Protein AF-A0A6G1GKZ3-F1 (afdb_monomer_lite)

Sequence (182 aa):
MSGNNSTLGAAVEQAKGVVNDAVAYVTGSSADQAKANEHKSKAQLEDEASHATVKVPGATISTSGVSKDDPARSEGSWNQTMGSAKEAVGGLLGSENLKQAGAQQNQQGKEQEAEGLIQDYGDGIKGRVGGAVGGAVAGILGDKDEEARMKEKHDQAKTAQRGVEADLIKKADAEAARQEKA

Organism: NCBI:txid1176131

Structure (mmCIF, N/CA/C/O backbone):
data_AF-A0A6G1GKZ3-F1
#
_entry.id   AF-A0A6G1GKZ3-F1
#
loop_
_atom_site.group_PDB
_atom_site.id
_atom_site.type_symbol
_atom_site.label_atom_id
_atom_site.label_alt_id
_atom_site.label_comp_id
_atom_site.label_asym_id
_atom_site.label_entity_id
_atom_site.label_seq_id
_atom_site.pdbx_PDB_ins_code
_atom_site.Cartn_x
_atom_site.Cartn_y
_atom_site.Cartn_z
_atom_site.occupancy
_atom_site.B_iso_or_equiv
_atom_site.auth_seq_id
_atom_site.auth_comp_id
_atom_site.auth_asym_id
_atom_site.auth_atom_id
_atom_site.pdbx_PDB_model_num
ATOM 1 N N . MET A 1 1 ? -38.112 10.677 -9.035 1.00 32.28 1 MET A N 1
ATOM 2 C CA . MET A 1 1 ? -37.484 10.217 -7.779 1.00 32.28 1 MET A CA 1
ATOM 3 C C . MET A 1 1 ? -36.000 10.063 -8.061 1.00 32.28 1 MET A C 1
ATOM 5 O O . MET A 1 1 ? -35.656 9.291 -8.945 1.00 32.28 1 MET A O 1
ATOM 9 N N . SER A 1 2 ? -35.167 10.899 -7.433 1.00 34.81 2 SER A N 1
ATOM 10 C CA . SER A 1 2 ? -33.708 10.930 -7.607 1.00 34.81 2 SER A CA 1
ATOM 11 C C . SER A 1 2 ? -33.046 9.663 -7.076 1.00 34.81 2 SER A C 1
ATOM 13 O O . SER A 1 2 ? -33.367 9.232 -5.972 1.00 34.81 2 SER A O 1
ATOM 15 N N . GLY A 1 3 ? -32.074 9.135 -7.817 1.00 30.72 3 GLY A N 1
ATOM 16 C CA . GLY A 1 3 ? -31.081 8.189 -7.321 1.00 30.72 3 GLY A CA 1
ATOM 17 C C . GLY A 1 3 ? -29.701 8.714 -7.687 1.00 30.72 3 GLY A C 1
ATOM 18 O O . GLY A 1 3 ? -29.317 8.683 -8.852 1.00 30.72 3 GLY A O 1
ATOM 19 N N . ASN A 1 4 ? -28.997 9.265 -6.699 1.00 39.94 4 ASN A N 1
ATOM 20 C CA . ASN A 1 4 ? -27.591 9.632 -6.803 1.00 39.94 4 ASN A CA 1
ATOM 21 C C . ASN A 1 4 ? -26.769 8.345 -6.962 1.00 39.94 4 ASN A C 1
ATOM 23 O O . ASN A 1 4 ? -26.396 7.720 -5.973 1.00 39.94 4 ASN A O 1
ATOM 27 N N . ASN A 1 5 ? -26.493 7.952 -8.204 1.00 33.41 5 ASN A N 1
ATOM 28 C CA . ASN A 1 5 ? -25.514 6.915 -8.501 1.00 33.41 5 ASN A CA 1
ATOM 29 C C . ASN A 1 5 ? -24.121 7.530 -8.332 1.00 33.41 5 ASN A C 1
ATOM 31 O O . ASN A 1 5 ? -23.635 8.249 -9.204 1.00 33.41 5 ASN A O 1
ATOM 35 N N . SER A 1 6 ? -23.529 7.301 -7.158 1.00 36.41 6 SER A N 1
ATOM 36 C CA . SER A 1 6 ? -22.201 7.775 -6.776 1.00 36.41 6 SER A CA 1
ATOM 37 C C . SER A 1 6 ? -21.162 7.519 -7.869 1.00 36.41 6 SER A C 1
ATOM 39 O O . SER A 1 6 ? -20.934 6.391 -8.301 1.00 36.41 6 SER A O 1
ATOM 41 N N . THR A 1 7 ? -20.468 8.591 -8.234 1.00 43.16 7 THR A N 1
ATOM 42 C CA . THR A 1 7 ? -19.311 8.693 -9.138 1.00 43.16 7 THR A CA 1
ATOM 43 C C . THR A 1 7 ? -18.151 7.741 -8.820 1.00 43.16 7 THR A C 1
ATOM 45 O O . THR A 1 7 ? -17.282 7.538 -9.662 1.00 43.16 7 THR A O 1
ATOM 48 N N . LEU A 1 8 ? -18.153 7.105 -7.647 1.00 32.25 8 LEU A N 1
ATOM 49 C CA . LEU A 1 8 ? -17.189 6.076 -7.252 1.00 32.25 8 LEU A CA 1
ATOM 50 C C . LEU A 1 8 ? -17.467 4.704 -7.899 1.00 32.25 8 LEU A C 1
ATOM 52 O O . LEU A 1 8 ? -16.528 3.947 -8.109 1.00 32.25 8 LEU A O 1
ATOM 56 N N . GLY A 1 9 ? -18.715 4.404 -8.285 1.00 28.61 9 GLY A N 1
ATOM 57 C CA . GLY A 1 9 ? -19.056 3.166 -9.006 1.00 28.61 9 GLY A CA 1
ATOM 58 C C . GLY A 1 9 ? -18.650 3.199 -10.483 1.00 28.61 9 GLY A C 1
ATOM 59 O O . GLY A 1 9 ? -18.181 2.204 -11.023 1.00 28.61 9 GLY A O 1
ATOM 60 N N . ALA A 1 10 ? -18.730 4.371 -11.121 1.00 34.25 10 ALA A N 1
ATOM 61 C CA . ALA A 1 10 ? -18.342 4.546 -12.523 1.00 34.25 10 ALA A CA 1
ATOM 62 C C . ALA A 1 10 ? -16.814 4.551 -12.735 1.00 34.25 10 ALA A C 1
ATOM 64 O O . ALA A 1 10 ? -16.338 4.176 -13.805 1.00 34.25 10 ALA A O 1
ATOM 65 N N . ALA A 1 11 ? -16.034 4.926 -11.714 1.00 36.44 11 ALA A N 1
ATOM 66 C CA . ALA A 1 11 ? -14.572 4.912 -11.779 1.00 36.44 11 ALA A CA 1
ATOM 67 C C . ALA A 1 11 ? -13.984 3.486 -11.796 1.00 36.44 11 ALA A C 1
ATOM 69 O O . ALA A 1 11 ? -12.897 3.275 -12.330 1.00 36.44 11 ALA A O 1
ATOM 70 N N . VAL A 1 12 ? -14.711 2.499 -11.259 1.00 38.72 12 VAL A N 1
ATOM 71 C CA . VAL A 1 12 ? -14.255 1.102 -11.153 1.00 38.72 12 VAL A CA 1
ATOM 72 C C . VAL A 1 12 ? -14.517 0.303 -12.440 1.00 38.72 12 VAL A C 1
ATOM 74 O O . VAL A 1 12 ? -13.761 -0.615 -12.753 1.00 38.72 12 VAL A O 1
ATOM 77 N N . GLU A 1 13 ? -15.504 0.688 -13.258 1.00 30.09 13 GLU A N 1
ATOM 78 C CA . GLU A 1 13 ? -15.743 0.065 -14.574 1.00 30.09 13 GLU A CA 1
ATOM 79 C C . GLU A 1 13 ? -14.934 0.692 -15.726 1.00 30.09 13 GLU A C 1
ATOM 81 O O . GLU A 1 13 ? -14.744 0.044 -16.754 1.00 30.09 13 GLU A O 1
ATOM 86 N N . GLN A 1 14 ? -14.373 1.898 -15.566 1.00 32.28 14 GLN A N 1
ATOM 87 C CA . GLN A 1 14 ? -13.596 2.580 -16.619 1.00 32.28 14 GLN A CA 1
ATOM 88 C C . GLN A 1 14 ? -12.080 2.303 -16.621 1.00 32.28 14 GLN A C 1
ATOM 90 O O . GLN A 1 14 ? -11.357 2.867 -17.441 1.00 32.28 14 GLN A O 1
ATOM 95 N N . ALA A 1 15 ? -11.587 1.401 -15.768 1.00 38.84 15 ALA A N 1
ATOM 96 C CA . ALA A 1 15 ? -10.165 1.047 -15.684 1.00 38.84 15 ALA A CA 1
ATOM 97 C C . ALA A 1 15 ? -9.829 -0.338 -16.277 1.00 38.84 15 ALA A C 1
ATOM 99 O O . ALA A 1 15 ? -8.805 -0.927 -15.939 1.00 38.84 15 ALA A O 1
ATOM 100 N N . LYS A 1 16 ? -10.665 -0.875 -17.178 1.00 32.06 16 LYS A N 1
ATOM 101 C C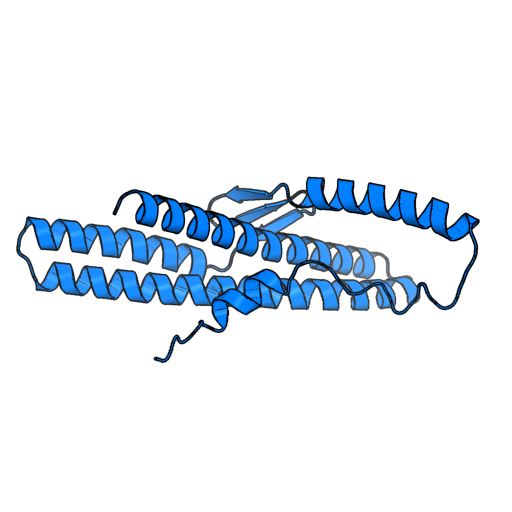A . LYS A 1 16 ? -10.362 -2.101 -17.936 1.00 32.06 16 LYS A CA 1
ATOM 102 C C . LYS A 1 16 ? -10.084 -1.775 -19.404 1.00 32.06 16 LYS A C 1
ATOM 104 O O . LYS A 1 16 ? -10.962 -1.825 -20.253 1.00 32.06 16 LYS A O 1
ATOM 109 N N . GLY A 1 17 ? -8.825 -1.423 -19.663 1.00 38.69 17 GLY A N 1
ATOM 110 C CA . GLY A 1 17 ? -8.113 -1.679 -20.917 1.00 38.69 17 GLY A CA 1
ATOM 111 C C . GLY A 1 17 ? -8.742 -1.194 -22.224 1.00 38.69 17 GLY A C 1
ATOM 112 O O . GLY A 1 17 ? -9.209 -2.017 -22.998 1.00 38.69 17 GLY A O 1
ATOM 113 N N . VAL A 1 18 ? -8.597 0.093 -22.556 1.00 39.78 18 VAL A N 1
ATOM 114 C CA . VAL A 1 18 ? -8.551 0.541 -23.962 1.00 39.78 18 VAL A CA 1
ATOM 115 C C . VAL A 1 18 ? -7.610 1.740 -24.098 1.00 39.78 18 VAL A C 1
ATOM 117 O O . VAL A 1 18 ? -8.042 2.884 -24.059 1.00 39.78 18 VAL A O 1
ATOM 120 N N . VAL A 1 19 ? -6.317 1.489 -24.309 1.00 37.38 19 VAL A N 1
ATOM 121 C CA . VAL A 1 19 ? -5.467 2.403 -25.091 1.00 37.38 19 VAL A CA 1
ATOM 122 C C . VAL A 1 19 ? -4.499 1.556 -25.917 1.00 37.38 19 VAL A C 1
ATOM 124 O O . VAL A 1 19 ? -3.348 1.370 -25.542 1.00 37.38 19 VAL A O 1
ATOM 127 N N . ASN A 1 20 ? -4.979 0.973 -27.019 1.00 35.94 20 ASN A N 1
ATOM 128 C CA . ASN A 1 20 ? -4.094 0.426 -28.058 1.00 35.94 20 ASN A CA 1
ATOM 129 C C . ASN A 1 20 ? -4.686 0.465 -29.482 1.00 35.94 20 ASN A C 1
ATOM 131 O O . ASN A 1 20 ? -4.185 -0.219 -30.368 1.00 35.94 20 ASN A O 1
ATOM 135 N N . ASP A 1 21 ? -5.706 1.296 -29.732 1.00 35.50 21 ASP A N 1
ATOM 136 C CA . ASP A 1 21 ? -6.392 1.343 -31.038 1.00 35.50 21 ASP A CA 1
ATOM 137 C C . ASP A 1 21 ? -6.020 2.539 -31.932 1.00 35.50 21 ASP A C 1
ATOM 139 O O . ASP A 1 21 ? -6.565 2.688 -33.020 1.00 35.50 21 ASP A O 1
ATOM 143 N N . ALA A 1 22 ? -5.032 3.359 -31.559 1.00 35.81 22 ALA A N 1
ATOM 144 C CA . ALA A 1 22 ? -4.558 4.436 -32.440 1.00 35.81 22 ALA A CA 1
ATOM 145 C C . ALA A 1 22 ? -3.421 4.008 -33.394 1.00 35.81 22 ALA A C 1
ATOM 147 O O . ALA A 1 22 ? -3.203 4.656 -34.414 1.00 35.81 22 ALA A O 1
ATOM 148 N N . VAL A 1 23 ? -2.706 2.912 -33.101 1.00 38.34 23 VAL A N 1
ATOM 149 C CA . VAL A 1 23 ? -1.542 2.461 -33.897 1.00 38.34 23 VAL A CA 1
ATOM 150 C C . VAL A 1 23 ? -1.907 1.338 -34.880 1.00 38.34 23 VAL A C 1
ATOM 152 O O . VAL A 1 23 ? -1.310 1.231 -35.949 1.00 38.34 23 VAL A O 1
ATOM 155 N N . ALA A 1 24 ? -2.949 0.551 -34.589 1.00 37.41 24 ALA A N 1
ATOM 156 C CA . ALA A 1 24 ? -3.358 -0.597 -35.406 1.00 37.41 24 ALA A CA 1
ATOM 157 C C . ALA A 1 24 ? -4.021 -0.227 -36.751 1.00 37.41 24 ALA A C 1
ATOM 159 O O . ALA A 1 24 ? -4.109 -1.073 -37.639 1.00 37.41 24 ALA A O 1
ATOM 160 N N . TYR A 1 25 ? -4.453 1.027 -36.935 1.00 37.94 25 TYR A N 1
ATOM 161 C CA . TYR A 1 25 ? -5.067 1.484 -38.189 1.00 37.94 25 TYR A CA 1
ATOM 162 C C . TYR A 1 25 ? -4.036 1.846 -39.279 1.00 37.94 25 TYR A C 1
ATOM 164 O O . TYR A 1 25 ? -4.398 1.979 -40.444 1.00 37.94 25 TYR A O 1
ATOM 172 N N . VAL A 1 26 ? -2.746 1.992 -38.934 1.00 43.88 26 VAL A N 1
ATOM 173 C CA . VAL A 1 26 ? -1.736 2.575 -39.843 1.00 43.88 26 VAL A CA 1
ATOM 174 C C . VAL A 1 26 ? -0.846 1.540 -40.551 1.00 43.88 26 VAL A C 1
ATOM 176 O O . VAL A 1 26 ? -0.310 1.846 -41.612 1.00 43.88 26 VAL A O 1
ATOM 179 N N . THR A 1 27 ? -0.700 0.308 -40.049 1.00 52.91 27 THR A N 1
ATOM 180 C CA . THR A 1 27 ? 0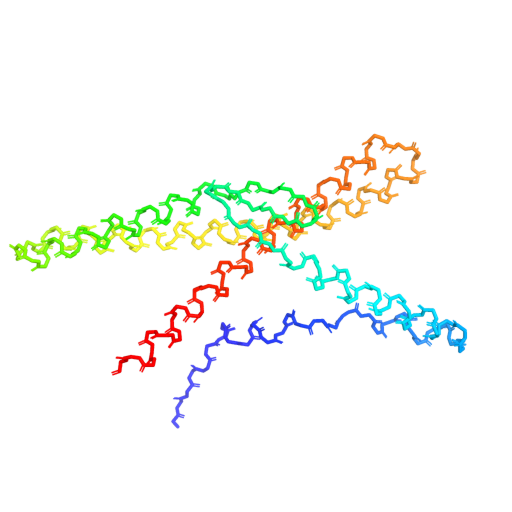.340 -0.627 -40.548 1.00 52.91 27 THR A CA 1
ATOM 181 C C . THR A 1 27 ? -0.172 -1.964 -41.092 1.00 52.91 27 THR A C 1
ATOM 183 O O . THR A 1 27 ? 0.601 -2.909 -41.195 1.00 52.91 27 THR A O 1
ATOM 186 N N . GLY A 1 28 ? -1.453 -2.048 -41.471 1.00 47.31 28 GLY A N 1
ATOM 187 C CA . GLY A 1 28 ? -2.137 -3.259 -41.947 1.00 47.31 28 GLY A CA 1
ATOM 188 C C . GLY A 1 28 ? -1.274 -4.287 -42.699 1.00 47.31 28 GLY A C 1
ATOM 189 O O . GLY A 1 28 ? -1.066 -4.182 -43.905 1.00 47.31 28 GLY A O 1
ATOM 190 N N . SER A 1 29 ? -0.853 -5.337 -41.988 1.00 42.66 29 SER A N 1
ATOM 191 C CA . SER A 1 29 ? -0.351 -6.585 -42.563 1.00 42.66 29 SER A CA 1
ATOM 192 C C . SER A 1 29 ? -0.836 -7.773 -41.719 1.00 42.66 29 SER A C 1
ATOM 194 O O . SER A 1 29 ? -0.882 -7.726 -40.488 1.00 42.66 29 SER A O 1
ATOM 196 N N . SER A 1 30 ? -1.238 -8.859 -42.379 1.00 41.53 30 SER A N 1
ATOM 197 C CA . SER A 1 30 ? -1.727 -10.091 -41.741 1.00 41.53 30 SER A CA 1
ATOM 198 C C . SER A 1 30 ? -0.634 -10.852 -40.974 1.00 41.53 30 SER A C 1
ATOM 200 O O . SER A 1 30 ? -0.944 -11.593 -40.042 1.00 41.53 30 SER A O 1
ATOM 202 N N . ALA A 1 31 ? 0.644 -10.627 -41.302 1.00 42.25 31 ALA A N 1
ATOM 203 C CA . ALA A 1 31 ? 1.786 -11.151 -40.551 1.00 42.25 31 ALA A CA 1
ATOM 204 C C . ALA A 1 31 ? 1.982 -10.422 -39.207 1.00 42.25 31 ALA A C 1
ATOM 206 O O . ALA A 1 31 ? 2.409 -11.038 -38.228 1.00 42.25 31 ALA A O 1
ATOM 207 N N . ASP A 1 32 ? 1.605 -9.141 -39.136 1.00 47.97 32 ASP A N 1
ATOM 208 C CA . ASP A 1 32 ? 1.618 -8.360 -37.897 1.00 47.97 32 ASP A CA 1
ATOM 209 C C . ASP A 1 32 ? 0.436 -8.699 -36.986 1.00 47.97 32 ASP A C 1
ATOM 211 O O . ASP A 1 32 ? 0.587 -8.643 -35.773 1.00 47.97 32 ASP A O 1
ATOM 215 N N . GLN A 1 33 ? -0.708 -9.149 -37.519 1.00 46.69 33 GLN A N 1
ATOM 216 C CA . GLN A 1 33 ? -1.827 -9.632 -36.694 1.00 46.69 33 GLN A CA 1
ATOM 217 C C . GLN A 1 33 ? -1.525 -10.957 -35.985 1.00 46.69 33 GLN A C 1
ATOM 219 O O . GLN A 1 33 ? -1.911 -11.127 -34.831 1.00 46.69 33 GLN A O 1
ATOM 224 N N . ALA A 1 34 ? -0.819 -11.886 -36.639 1.00 49.59 34 ALA A N 1
ATOM 225 C CA . ALA A 1 34 ? -0.422 -13.150 -36.015 1.00 49.59 34 ALA A CA 1
ATOM 226 C C . ALA A 1 34 ? 0.594 -12.919 -34.885 1.00 49.59 34 ALA A C 1
ATOM 228 O O . ALA A 1 34 ? 0.405 -13.417 -33.776 1.00 49.59 34 ALA A O 1
ATOM 229 N N . LYS A 1 35 ? 1.603 -12.070 -35.129 1.00 47.56 35 LYS A N 1
ATOM 230 C CA . LYS A 1 35 ? 2.559 -11.644 -34.097 1.00 47.56 35 LYS A CA 1
ATOM 231 C C . LYS A 1 35 ? 1.891 -10.813 -33.007 1.00 47.56 35 LYS A C 1
ATOM 233 O O . LYS A 1 35 ? 2.189 -11.012 -31.839 1.00 47.56 35 LYS A O 1
ATOM 238 N N . ALA A 1 36 ? 0.960 -9.923 -33.345 1.00 48.91 36 ALA A N 1
ATOM 239 C CA . ALA A 1 36 ? 0.215 -9.141 -32.363 1.00 48.91 36 ALA A CA 1
ATOM 240 C C . ALA A 1 36 ? -0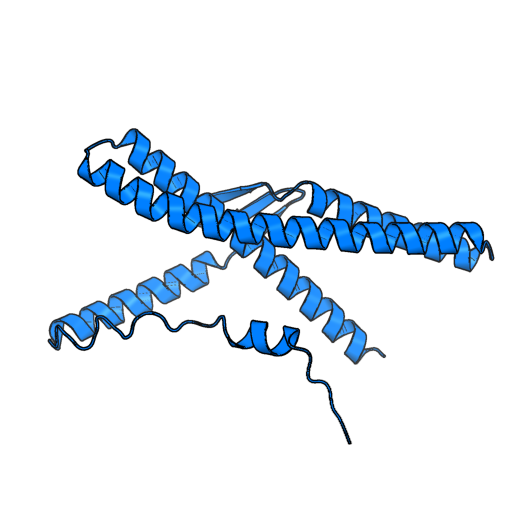.699 -10.015 -31.500 1.00 48.91 36 ALA A C 1
ATOM 242 O O . ALA A 1 36 ? -0.823 -9.740 -30.314 1.00 48.91 36 ALA A O 1
ATOM 243 N N . ASN A 1 37 ? -1.308 -11.071 -32.046 1.00 50.31 37 ASN A N 1
ATOM 244 C CA . ASN A 1 37 ? -2.094 -12.027 -31.264 1.00 50.31 37 ASN A CA 1
ATOM 245 C C . ASN A 1 37 ? -1.210 -12.894 -30.365 1.00 50.31 37 ASN A C 1
ATOM 247 O O . ASN A 1 37 ? -1.566 -13.115 -29.214 1.00 50.31 37 ASN A O 1
ATOM 251 N N . GLU A 1 38 ? -0.037 -13.318 -30.837 1.00 47.47 38 GLU A N 1
ATOM 252 C CA . GLU A 1 38 ? 0.943 -14.022 -30.004 1.00 47.47 38 GLU A CA 1
ATOM 253 C C . GLU A 1 38 ? 1.483 -13.114 -28.886 1.00 47.47 38 GLU A C 1
ATOM 255 O O . GLU A 1 38 ? 1.504 -13.505 -27.720 1.00 47.47 38 GLU A O 1
ATOM 260 N N . HIS A 1 39 ? 1.821 -11.861 -29.208 1.00 54.16 39 HIS A N 1
ATOM 261 C CA . HIS A 1 39 ? 2.210 -10.845 -28.232 1.00 54.16 39 HIS A CA 1
ATOM 262 C C . HIS A 1 39 ? 1.071 -10.494 -27.276 1.00 54.16 39 HIS A C 1
ATOM 264 O O . HIS A 1 39 ? 1.346 -10.286 -26.103 1.00 54.16 39 HIS A O 1
ATOM 270 N N . LYS A 1 40 ? -0.191 -10.467 -27.723 1.00 52.38 40 LYS A N 1
ATOM 271 C CA . LYS A 1 40 ? -1.360 -10.264 -26.855 1.00 52.38 40 LYS A CA 1
ATOM 272 C C . LYS A 1 40 ? -1.580 -11.448 -25.928 1.00 52.38 40 LYS A C 1
ATOM 274 O O . LYS A 1 40 ? -1.755 -11.212 -24.745 1.00 52.38 40 LYS A O 1
ATOM 279 N N . SER A 1 41 ? -1.535 -12.688 -26.413 1.00 48.59 41 SER A N 1
ATOM 280 C CA . SER A 1 41 ? -1.669 -13.871 -25.552 1.00 48.59 41 SER A CA 1
ATOM 281 C C . SER A 1 41 ? -0.523 -13.967 -24.555 1.00 48.59 41 SER A C 1
ATOM 283 O O . SER A 1 41 ? -0.760 -14.222 -23.381 1.00 48.59 41 SER A O 1
ATOM 285 N N . LYS A 1 42 ? 0.715 -13.710 -24.987 1.00 48.06 42 LYS A N 1
ATOM 286 C CA . LYS A 1 42 ? 1.867 -13.662 -24.088 1.00 48.06 42 LYS A CA 1
ATOM 287 C C . LYS A 1 42 ? 1.747 -12.516 -23.086 1.00 48.06 42 LYS A C 1
ATOM 289 O O . LYS A 1 42 ? 1.969 -12.744 -21.908 1.00 48.06 42 LYS A O 1
ATOM 294 N N . ALA A 1 43 ? 1.334 -11.329 -23.527 1.00 55.31 43 ALA A N 1
ATOM 295 C CA . ALA A 1 43 ? 1.105 -10.192 -22.645 1.00 55.31 43 ALA A CA 1
ATOM 296 C C . ALA A 1 43 ? -0.040 -10.453 -21.666 1.00 55.31 43 ALA A C 1
ATOM 298 O O . ALA A 1 43 ? 0.090 -10.069 -20.522 1.00 55.31 43 ALA A O 1
ATOM 299 N N . GLN A 1 44 ? -1.121 -11.125 -22.071 1.00 52.56 44 GLN A N 1
ATOM 300 C CA . GLN A 1 44 ? -2.231 -11.510 -21.193 1.00 52.56 44 GLN A CA 1
ATOM 301 C C . GLN A 1 44 ? -1.798 -12.550 -20.163 1.00 52.56 44 GLN A C 1
ATOM 303 O O . GLN A 1 44 ? -2.105 -12.401 -18.989 1.00 52.56 44 GLN A O 1
ATOM 308 N N . LEU A 1 45 ? -1.024 -13.556 -20.576 1.00 52.03 45 LEU A N 1
ATOM 309 C CA . LEU A 1 45 ? -0.452 -14.544 -19.660 1.00 52.03 45 LEU A CA 1
ATOM 310 C C . LEU A 1 45 ? 0.542 -13.901 -18.690 1.00 52.03 45 LEU A C 1
ATOM 312 O O . LEU A 1 45 ? 0.533 -14.210 -17.504 1.00 52.03 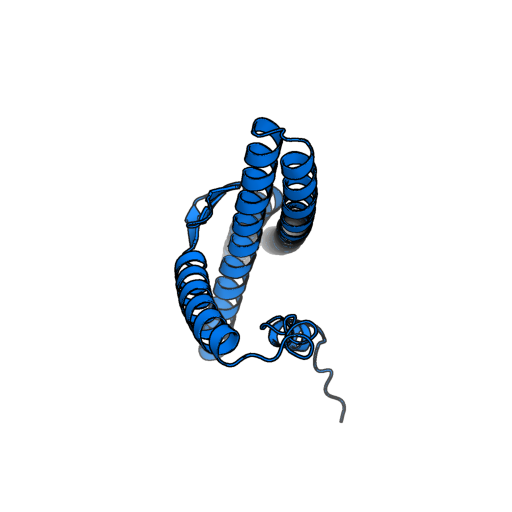45 LEU A O 1
ATOM 316 N N . GLU A 1 46 ? 1.390 -12.996 -19.178 1.00 52.38 46 GLU A N 1
ATOM 317 C CA . GLU A 1 46 ? 2.299 -12.208 -18.348 1.00 52.38 46 GLU A CA 1
ATOM 318 C C . GLU A 1 46 ? 1.530 -11.237 -17.446 1.00 52.38 46 GLU A C 1
ATOM 320 O O . GLU A 1 46 ? 1.960 -11.011 -16.322 1.00 52.38 46 GLU A O 1
ATOM 325 N N . ASP A 1 47 ? 0.398 -10.687 -17.883 1.00 58.69 47 ASP A N 1
ATOM 326 C CA . ASP A 1 47 ? -0.471 -9.802 -17.106 1.00 58.69 47 ASP A CA 1
ATOM 327 C C . ASP A 1 47 ? -1.162 -10.577 -15.980 1.00 58.69 47 ASP A C 1
ATOM 329 O O . ASP A 1 47 ? -0.948 -10.246 -14.818 1.00 58.69 47 ASP A O 1
ATOM 333 N N . GLU A 1 48 ? -1.841 -11.690 -16.278 1.00 56.94 48 GLU A N 1
ATOM 334 C CA . GLU A 1 48 ? -2.433 -12.598 -15.282 1.00 56.94 48 GLU A CA 1
ATOM 335 C C . GLU A 1 48 ? -1.389 -13.127 -14.296 1.00 56.94 48 GLU A C 1
ATOM 337 O O . GLU A 1 48 ? -1.565 -13.023 -13.079 1.00 56.94 48 GLU A O 1
ATOM 342 N N . ALA A 1 49 ? -0.257 -13.631 -14.796 1.00 57.22 49 ALA A N 1
ATOM 343 C CA . ALA A 1 49 ? 0.832 -14.091 -13.942 1.00 57.22 49 ALA A CA 1
ATOM 344 C C . ALA A 1 49 ? 1.444 -12.943 -13.130 1.00 57.22 49 ALA A C 1
ATOM 346 O O . ALA A 1 49 ? 1.968 -13.174 -12.043 1.00 57.22 49 ALA A O 1
ATOM 347 N N . SER A 1 50 ? 1.384 -11.705 -13.627 1.00 53.59 50 SER A N 1
ATOM 348 C CA . SER A 1 50 ? 1.896 -10.541 -12.908 1.00 53.59 50 SER A CA 1
ATOM 349 C C . SER A 1 50 ? 0.899 -9.860 -11.986 1.00 53.59 50 SER A C 1
ATOM 351 O O . SER A 1 50 ? 1.330 -9.102 -11.121 1.00 53.59 50 SER A O 1
ATOM 353 N N . HIS A 1 51 ? -0.387 -10.191 -12.068 1.00 62.06 51 HIS A N 1
ATOM 354 C CA . HIS A 1 51 ? -1.375 -9.863 -11.044 1.00 62.06 51 HIS A CA 1
ATOM 355 C C . HIS A 1 51 ? -1.228 -10.725 -9.782 1.00 62.06 51 HIS A C 1
ATOM 357 O O . HIS A 1 51 ? -1.696 -10.314 -8.717 1.00 62.06 51 HIS A O 1
ATOM 363 N N . ALA A 1 52 ? -0.515 -11.858 -9.853 1.00 70.56 52 ALA A N 1
ATOM 364 C CA . ALA A 1 52 ? -0.144 -12.636 -8.675 1.00 70.56 52 ALA A CA 1
ATOM 365 C C . ALA A 1 52 ? 0.681 -11.772 -7.704 1.00 70.56 52 ALA A C 1
ATOM 367 O O . ALA A 1 52 ? 1.852 -11.460 -7.936 1.00 70.56 52 ALA A O 1
ATOM 368 N N . THR A 1 53 ? 0.030 -11.367 -6.615 1.00 75.94 53 THR A N 1
ATOM 369 C CA . THR A 1 53 ? 0.565 -10.431 -5.629 1.00 75.94 53 THR A CA 1
ATOM 370 C C . THR A 1 53 ? 0.411 -11.033 -4.241 1.00 75.94 53 THR A C 1
ATOM 372 O O . THR A 1 53 ? -0.658 -11.518 -3.875 1.00 75.94 53 THR A O 1
ATOM 375 N N . VAL A 1 54 ? 1.486 -10.996 -3.460 1.00 83.50 54 VAL A N 1
ATOM 376 C CA . VAL A 1 54 ? 1.523 -11.436 -2.067 1.00 83.50 54 VAL A CA 1
ATOM 377 C C . VAL A 1 54 ? 1.741 -10.214 -1.185 1.00 83.50 54 VAL A C 1
ATOM 379 O O . VAL A 1 54 ? 2.709 -9.472 -1.351 1.00 83.50 54 VAL A O 1
ATOM 382 N N . LYS A 1 55 ? 0.835 -10.008 -0.230 1.00 80.25 55 LYS A N 1
ATOM 383 C CA . LYS A 1 55 ? 0.926 -8.938 0.766 1.00 80.25 55 LYS A CA 1
ATOM 384 C C . LYS A 1 55 ? 1.590 -9.472 2.030 1.00 80.25 55 LYS A C 1
ATOM 386 O O . LYS A 1 55 ? 1.166 -10.493 2.570 1.00 80.25 55 LYS A O 1
ATOM 391 N N . VAL A 1 56 ? 2.600 -8.760 2.512 1.00 83.62 56 VAL A N 1
ATOM 392 C CA . VAL A 1 56 ? 3.225 -8.977 3.823 1.00 83.62 56 VAL A CA 1
ATOM 393 C C . VAL A 1 56 ? 3.137 -7.676 4.634 1.00 83.62 56 VAL A C 1
ATOM 395 O O . VAL A 1 56 ? 2.867 -6.623 4.057 1.00 83.62 56 VAL A O 1
ATOM 398 N N . PRO A 1 57 ? 3.319 -7.693 5.967 1.00 81.56 57 PRO A N 1
ATOM 399 C CA . PRO A 1 57 ? 3.247 -6.464 6.756 1.00 81.56 57 PRO A CA 1
ATOM 400 C C . PRO A 1 57 ? 4.211 -5.381 6.237 1.00 81.56 57 PRO A C 1
ATOM 402 O O . PRO A 1 57 ? 5.424 -5.580 6.233 1.00 81.56 57 PRO A O 1
ATOM 405 N N . GLY A 1 58 ? 3.656 -4.247 5.793 1.00 80.56 58 GLY A N 1
ATOM 406 C CA . GLY A 1 58 ? 4.400 -3.082 5.298 1.00 80.56 58 GLY A CA 1
ATOM 407 C C . GLY A 1 58 ? 5.003 -3.212 3.893 1.00 80.56 58 GLY A C 1
ATOM 408 O O . GLY A 1 58 ? 5.757 -2.327 3.483 1.00 80.56 58 GLY A O 1
ATOM 409 N N . ALA A 1 59 ? 4.724 -4.291 3.155 1.00 86.44 59 ALA A N 1
ATOM 410 C CA . ALA A 1 59 ? 5.239 -4.450 1.799 1.00 86.44 59 ALA A CA 1
ATOM 411 C C . ALA A 1 59 ? 4.355 -5.324 0.902 1.00 86.44 59 ALA A C 1
ATOM 413 O O . ALA A 1 59 ? 3.687 -6.271 1.326 1.00 86.44 59 ALA A O 1
ATOM 414 N N . THR A 1 60 ? 4.451 -5.045 -0.391 1.00 84.69 60 THR A N 1
ATOM 415 C CA . THR A 1 60 ? 3.811 -5.798 -1.459 1.00 84.69 60 THR A CA 1
ATOM 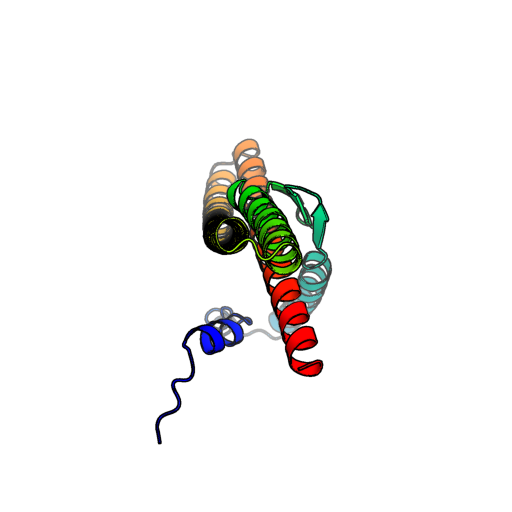416 C C . THR A 1 60 ? 4.879 -6.489 -2.304 1.00 84.69 60 THR A C 1
ATOM 418 O O . THR A 1 60 ? 5.840 -5.861 -2.749 1.00 84.69 60 THR A O 1
ATOM 421 N N . ILE A 1 61 ? 4.702 -7.786 -2.549 1.00 85.25 61 ILE A N 1
ATOM 422 C CA . ILE A 1 61 ? 5.570 -8.596 -3.406 1.00 85.25 61 ILE A CA 1
ATOM 423 C C . ILE A 1 61 ? 4.758 -9.020 -4.627 1.00 85.25 61 ILE A C 1
ATOM 425 O O . ILE A 1 61 ? 3.693 -9.618 -4.490 1.00 85.25 61 ILE A O 1
ATOM 429 N N . SER A 1 62 ? 5.257 -8.730 -5.822 1.00 83.50 62 SER A N 1
ATOM 430 C CA . SER A 1 62 ? 4.687 -9.211 -7.080 1.00 83.50 62 SER A CA 1
ATOM 431 C C . SER A 1 62 ? 5.772 -9.854 -7.936 1.00 83.50 62 SER A C 1
ATOM 433 O O . SER A 1 62 ? 6.962 -9.769 -7.630 1.00 83.50 62 SER A O 1
ATOM 435 N N . THR A 1 63 ? 5.391 -10.462 -9.055 1.00 78.12 63 THR A N 1
ATOM 436 C CA . THR A 1 63 ? 6.373 -10.994 -10.015 1.00 78.12 63 THR A CA 1
ATOM 437 C C . THR A 1 63 ? 7.244 -9.913 -10.655 1.00 78.12 63 THR A C 1
ATOM 439 O O . THR A 1 63 ? 8.273 -10.227 -11.244 1.00 78.12 63 THR A O 1
ATOM 442 N N . SER A 1 64 ? 6.847 -8.642 -10.544 1.00 78.19 64 SER A N 1
ATOM 443 C CA . SER A 1 64 ? 7.634 -7.501 -11.012 1.00 78.19 64 SER A CA 1
ATOM 444 C C . SER A 1 64 ? 8.637 -7.016 -9.958 1.00 78.19 64 SER A C 1
ATOM 446 O O . SER A 1 64 ? 9.608 -6.370 -10.315 1.00 78.19 64 SER A O 1
ATOM 448 N N . GLY A 1 65 ? 8.475 -7.354 -8.675 1.00 82.25 65 GLY A N 1
ATOM 449 C CA . GLY A 1 65 ? 9.430 -6.962 -7.639 1.00 82.25 65 GLY A CA 1
ATOM 450 C C . GLY A 1 65 ? 8.807 -6.788 -6.259 1.00 82.25 65 GLY A C 1
ATOM 451 O O . GLY A 1 65 ? 7.757 -7.351 -5.950 1.00 82.25 65 GLY A O 1
ATOM 452 N N . VAL A 1 66 ? 9.479 -6.001 -5.419 1.00 86.19 66 VAL A N 1
ATOM 453 C CA . VAL A 1 66 ? 9.046 -5.682 -4.054 1.00 86.19 66 VAL A CA 1
ATOM 454 C C . VAL A 1 66 ? 8.840 -4.177 -3.945 1.00 86.19 66 VAL A C 1
ATOM 456 O O . VAL A 1 66 ? 9.723 -3.409 -4.316 1.00 86.19 66 VAL A O 1
ATOM 459 N N . SER A 1 67 ? 7.697 -3.764 -3.403 1.00 87.06 67 SER A N 1
ATOM 460 C CA . SER A 1 67 ? 7.426 -2.375 -3.035 1.00 87.06 67 SER A CA 1
ATOM 461 C C . SER A 1 67 ? 7.149 -2.284 -1.544 1.00 87.06 67 SER A C 1
ATOM 463 O O . SER A 1 67 ? 6.469 -3.145 -0.986 1.00 87.06 67 SER A O 1
ATOM 465 N N . LYS A 1 68 ? 7.658 -1.235 -0.898 1.00 88.75 68 LYS A N 1
ATOM 466 C CA . LYS A 1 68 ? 7.200 -0.860 0.443 1.00 88.75 68 LYS A CA 1
ATOM 467 C C . LYS A 1 68 ? 5.870 -0.135 0.305 1.00 88.75 68 LYS A C 1
ATOM 469 O O . LYS A 1 68 ? 5.713 0.643 -0.632 1.00 88.75 68 LYS A O 1
ATOM 474 N N . ASP A 1 69 ? 4.948 -0.440 1.203 1.00 85.88 69 ASP A N 1
ATOM 475 C CA . ASP A 1 69 ? 3.675 0.268 1.283 1.00 85.88 69 ASP A CA 1
ATOM 476 C C . ASP A 1 69 ? 3.877 1.582 2.054 1.00 85.88 69 ASP A C 1
ATOM 478 O O . ASP A 1 69 ? 4.762 1.671 2.917 1.00 85.88 69 ASP A O 1
ATOM 482 N N . ASP A 1 70 ? 3.042 2.582 1.781 1.00 85.62 70 ASP A N 1
ATOM 483 C CA . ASP A 1 70 ? 3.065 3.837 2.525 1.00 85.62 70 ASP A CA 1
ATOM 484 C C . ASP A 1 70 ? 2.810 3.595 4.034 1.00 85.62 70 ASP A C 1
ATOM 486 O O . ASP A 1 70 ? 1.894 2.840 4.404 1.00 85.62 70 ASP A O 1
ATOM 490 N N . PRO A 1 71 ? 3.599 4.206 4.943 1.00 84.06 71 PRO A N 1
ATOM 491 C CA . PRO A 1 71 ? 3.436 4.025 6.385 1.00 84.06 71 PRO A CA 1
ATOM 492 C C . PRO A 1 71 ? 2.034 4.393 6.889 1.00 84.06 71 PRO A C 1
ATOM 494 O O . PRO A 1 71 ? 1.528 3.707 7.782 1.00 84.06 71 PRO A O 1
ATOM 497 N N . ALA A 1 72 ? 1.362 5.378 6.282 1.00 83.06 72 ALA A N 1
ATOM 498 C CA . ALA A 1 72 ? 0.005 5.780 6.648 1.00 83.06 72 ALA A CA 1
ATOM 499 C C . ALA A 1 72 ? -1.016 4.647 6.442 1.00 83.06 72 ALA A C 1
ATOM 501 O O . ALA A 1 72 ? -1.993 4.554 7.186 1.00 83.06 72 ALA A O 1
ATOM 502 N N . ARG A 1 73 ? -0.770 3.706 5.514 1.00 79.69 73 ARG A N 1
ATOM 503 C CA . ARG A 1 73 ? -1.610 2.498 5.356 1.00 79.69 73 ARG A CA 1
ATOM 504 C C . ARG A 1 73 ? -1.510 1.578 6.565 1.00 79.69 73 ARG A C 1
ATOM 506 O O . ARG A 1 73 ? -2.520 1.083 7.068 1.00 79.69 73 ARG A O 1
ATOM 513 N N . SER A 1 74 ? -0.287 1.351 7.037 1.00 80.25 74 SER A N 1
A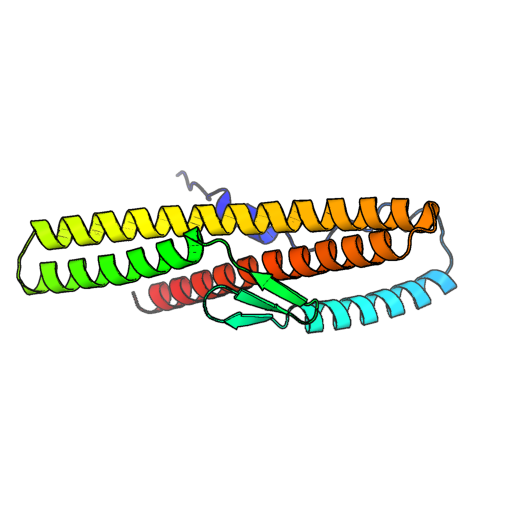TOM 514 C CA . SER A 1 74 ? -0.027 0.477 8.185 1.00 80.25 74 SER A CA 1
ATOM 515 C C . SER A 1 74 ? -0.529 1.108 9.485 1.00 80.25 74 SER A C 1
ATOM 517 O O . SER A 1 74 ? -1.184 0.437 10.286 1.00 80.25 74 SER A O 1
ATOM 519 N N . GLU A 1 75 ? -0.285 2.407 9.668 1.00 83.50 75 GLU A N 1
ATOM 520 C CA . GLU A 1 75 ? -0.793 3.181 10.804 1.00 83.50 75 GLU A CA 1
ATOM 521 C C . GLU A 1 75 ? -2.321 3.263 10.797 1.00 83.50 75 GLU A C 1
ATOM 523 O O . GLU A 1 75 ? -2.959 3.042 11.829 1.00 83.50 75 GLU A O 1
ATOM 528 N N . GLY A 1 76 ? -2.921 3.481 9.625 1.00 79.06 76 GLY A N 1
ATOM 529 C CA . GLY A 1 76 ? -4.365 3.520 9.453 1.00 79.06 76 GLY A CA 1
ATOM 530 C C . GLY A 1 76 ? -5.038 2.202 9.836 1.00 79.06 76 GLY A C 1
ATOM 531 O O . GLY A 1 76 ? -5.959 2.190 10.655 1.00 79.06 76 GLY A O 1
ATOM 532 N N . SER A 1 77 ? -4.523 1.073 9.338 1.00 74.75 77 SER A N 1
ATOM 533 C CA . SER A 1 77 ? -4.997 -0.275 9.695 1.00 74.75 77 SER A CA 1
ATOM 534 C C . SER A 1 77 ? -4.885 -0.561 11.202 1.00 74.75 77 SER A C 1
ATOM 536 O O . SER A 1 77 ? -5.810 -1.097 11.831 1.00 74.75 77 SER A O 1
ATOM 538 N N . TRP A 1 78 ? -3.777 -0.140 11.821 1.00 83.12 78 TRP A N 1
ATOM 539 C CA . TRP A 1 78 ? -3.585 -0.257 13.266 1.00 83.12 78 TRP A CA 1
ATOM 540 C C . TRP A 1 78 ? -4.606 0.577 14.049 1.00 83.12 78 TRP A C 1
ATOM 542 O O . TRP A 1 78 ? -5.248 0.072 14.975 1.00 83.12 78 TRP A O 1
ATOM 552 N N . ASN A 1 79 ? -4.807 1.834 13.651 1.00 81.12 79 ASN A N 1
ATOM 553 C CA . ASN A 1 79 ? -5.754 2.748 14.284 1.00 81.12 79 ASN A CA 1
ATOM 554 C C . ASN A 1 79 ? -7.204 2.277 14.138 1.00 81.12 79 ASN A C 1
ATOM 556 O O . ASN A 1 79 ? -7.963 2.358 15.103 1.00 81.12 79 ASN A O 1
ATOM 560 N N . GLN A 1 80 ? -7.576 1.695 12.997 1.00 75.25 80 GLN A N 1
ATOM 561 C CA . GLN A 1 80 ? -8.890 1.072 12.816 1.00 75.25 80 GLN A CA 1
ATOM 562 C C . GLN A 1 80 ? -9.115 -0.103 13.765 1.00 75.25 80 GLN A C 1
ATOM 564 O O . GLN A 1 80 ? -10.161 -0.203 14.412 1.00 75.25 80 GLN A O 1
ATOM 569 N N . THR A 1 81 ? -8.119 -0.981 13.880 1.00 78.06 81 THR A N 1
ATOM 570 C CA . THR A 1 81 ? -8.190 -2.159 14.752 1.00 78.06 81 THR A CA 1
ATOM 571 C C . THR A 1 81 ? -8.287 -1.742 16.218 1.00 78.06 81 THR A C 1
ATOM 573 O O . THR A 1 81 ? -9.166 -2.205 16.947 1.00 78.06 81 THR A O 1
ATOM 576 N N . MET A 1 82 ? -7.431 -0.810 16.641 1.00 80.19 82 MET A N 1
ATOM 577 C CA . MET A 1 82 ? -7.425 -0.282 18.004 1.00 80.19 82 MET A CA 1
ATOM 578 C C . MET A 1 82 ? -8.713 0.489 18.325 1.00 80.19 82 MET A C 1
ATOM 580 O O . MET A 1 82 ? -9.273 0.338 19.411 1.00 80.19 82 MET A O 1
ATOM 584 N N . GLY A 1 83 ? -9.207 1.289 17.379 1.00 75.69 83 GLY A N 1
ATOM 585 C CA . GLY A 1 83 ? -10.456 2.031 17.510 1.00 75.69 83 GLY A CA 1
ATOM 586 C C . GLY A 1 83 ? -11.660 1.104 17.658 1.00 75.69 83 GLY A C 1
ATOM 587 O O . GLY A 1 83 ? -12.437 1.257 18.596 1.00 75.69 83 GLY A O 1
ATOM 588 N N . SER A 1 84 ? -11.752 0.075 16.811 1.00 75.56 84 SER A N 1
ATOM 589 C CA . SER A 1 84 ? -12.809 -0.944 16.883 1.00 75.56 84 SER A CA 1
ATOM 590 C C . SER A 1 84 ? -12.763 -1.721 18.203 1.00 75.56 84 SER A C 1
ATOM 592 O O . SER A 1 84 ? -13.801 -1.990 18.805 1.00 75.56 84 SER A O 1
ATOM 594 N N . ALA A 1 85 ? -11.562 -2.037 18.700 1.00 79.25 85 ALA A N 1
ATOM 595 C CA . ALA A 1 85 ? -11.393 -2.670 20.004 1.00 79.25 85 ALA A CA 1
ATOM 596 C C . ALA A 1 85 ? -11.875 -1.760 21.148 1.00 79.25 85 ALA A C 1
ATOM 598 O O . ALA A 1 85 ? -12.612 -2.212 22.024 1.00 79.25 85 ALA A O 1
ATOM 599 N N . LYS A 1 86 ? -11.518 -0.469 21.130 1.00 82.31 86 LYS A N 1
ATOM 600 C CA . LYS A 1 86 ? -12.001 0.513 22.116 1.00 82.31 86 LYS A CA 1
ATOM 601 C C . LYS A 1 86 ? -13.510 0.706 22.048 1.00 82.31 86 LYS A C 1
ATOM 603 O O . LYS A 1 86 ? -14.141 0.817 23.092 1.00 82.31 86 LYS A O 1
ATOM 608 N N . GLU A 1 87 ? -14.089 0.713 20.852 1.00 74.69 87 GLU A N 1
ATOM 609 C CA . GLU A 1 87 ? -15.534 0.816 20.664 1.00 74.69 87 GLU A CA 1
ATOM 610 C C . GLU A 1 87 ? -16.262 -0.400 21.246 1.00 74.69 87 GLU A C 1
ATOM 612 O O . GLU A 1 87 ? -17.214 -0.236 22.008 1.00 74.69 87 GLU A O 1
ATOM 617 N N . ALA A 1 88 ? -15.763 -1.610 20.976 1.00 79.06 88 ALA A N 1
ATOM 618 C CA . ALA A 1 88 ? -16.316 -2.845 21.523 1.00 79.06 88 ALA A CA 1
ATOM 619 C C . ALA A 1 88 ? -16.219 -2.893 23.056 1.00 79.06 88 ALA A C 1
ATOM 621 O O . ALA A 1 88 ? -17.204 -3.191 23.732 1.00 79.06 88 ALA A O 1
ATOM 622 N N . VAL A 1 89 ? -15.054 -2.551 23.618 1.00 84.50 89 VAL A N 1
ATOM 623 C CA . VAL A 1 89 ? -14.853 -2.495 25.074 1.00 84.50 89 VAL A CA 1
ATOM 624 C C . VAL A 1 89 ? -15.703 -1.387 25.700 1.00 84.50 89 VAL A C 1
ATOM 626 O O . VAL A 1 89 ? -16.320 -1.602 26.739 1.00 84.50 89 VAL A O 1
ATOM 629 N N . GLY A 1 90 ? -15.789 -0.219 25.064 1.00 77.94 90 GLY A N 1
ATOM 630 C CA . GLY A 1 90 ? -16.621 0.896 25.510 1.00 77.94 90 GLY A CA 1
ATOM 631 C C . GLY A 1 90 ? -18.105 0.544 25.516 1.00 77.94 90 GLY A C 1
ATOM 632 O O . GLY A 1 90 ? -18.782 0.802 26.506 1.00 77.94 90 GLY A O 1
ATOM 633 N N . GLY A 1 91 ? -18.596 -0.116 24.465 1.00 79.44 91 GLY A N 1
ATOM 634 C CA . GLY A 1 91 ? -19.967 -0.620 24.393 1.00 79.44 91 GLY A CA 1
ATOM 635 C C . GLY A 1 91 ? -20.262 -1.691 25.444 1.00 79.44 91 GLY A C 1
ATOM 636 O O . GLY A 1 91 ? -21.319 -1.654 26.066 1.00 79.44 91 GLY A O 1
ATOM 637 N N . LEU A 1 92 ? -19.310 -2.595 25.700 1.00 86.94 92 LEU A N 1
ATOM 638 C CA . LEU A 1 92 ? -19.451 -3.641 26.716 1.00 86.94 92 LEU A CA 1
ATOM 639 C C . LEU A 1 92 ? -19.469 -3.077 28.144 1.00 86.94 92 LEU A C 1
ATOM 641 O O . LEU A 1 92 ? -20.241 -3.536 28.980 1.00 86.94 92 LEU A O 1
ATOM 645 N N . LEU A 1 93 ? -18.620 -2.088 28.425 1.00 88.38 93 LEU A N 1
ATOM 646 C CA . LEU A 1 93 ? -18.503 -1.459 29.744 1.00 88.38 93 LEU A CA 1
ATOM 647 C C . LEU A 1 93 ? -19.486 -0.294 29.952 1.00 88.38 93 LEU A C 1
ATOM 649 O O . LEU A 1 93 ? -19.478 0.315 31.019 1.00 88.38 93 LEU A O 1
ATOM 653 N N . GLY A 1 94 ? -20.298 0.053 28.945 1.00 84.31 94 GLY A N 1
ATOM 654 C CA . GLY A 1 94 ? -21.190 1.220 28.981 1.00 84.31 94 GLY A CA 1
ATOM 655 C C . GLY A 1 94 ? -20.449 2.561 29.075 1.00 84.31 94 GLY A C 1
ATOM 656 O O . GLY A 1 94 ? -20.996 3.548 29.562 1.00 84.31 94 GLY A O 1
ATOM 657 N N . SER A 1 95 ? -19.183 2.605 28.656 1.00 89.19 95 SER A N 1
ATOM 658 C CA . SER A 1 95 ? -18.352 3.806 28.690 1.00 89.19 95 SER A CA 1
ATOM 659 C C . SER A 1 95 ? -18.481 4.581 27.381 1.00 89.19 95 SER A C 1
ATOM 661 O O . SER A 1 95 ? -17.789 4.292 26.401 1.00 89.19 95 SER A O 1
ATOM 663 N N . GLU A 1 96 ? -19.339 5.604 27.375 1.00 86.25 96 GLU A N 1
ATOM 664 C CA . GLU A 1 96 ? -19.572 6.436 26.185 1.00 86.25 96 GLU A CA 1
ATOM 665 C C . GLU A 1 96 ? -18.296 7.166 25.732 1.00 86.25 96 GLU A C 1
ATOM 667 O O . GLU A 1 96 ? -18.021 7.249 24.539 1.00 86.25 96 GLU A O 1
ATOM 672 N N . ASN A 1 97 ? -17.450 7.600 26.676 1.00 84.94 97 ASN A N 1
ATOM 673 C CA . ASN A 1 97 ? -16.165 8.240 26.369 1.00 84.94 97 ASN A CA 1
ATOM 674 C C . ASN A 1 97 ? -15.214 7.296 25.620 1.00 84.94 97 ASN A C 1
ATOM 676 O O . ASN A 1 97 ? -14.572 7.699 24.652 1.00 84.94 97 ASN A O 1
ATOM 680 N N . LEU A 1 98 ? -15.114 6.035 26.056 1.00 80.62 98 LEU A N 1
ATOM 681 C CA . LEU A 1 98 ? -14.225 5.058 25.423 1.00 80.62 98 LEU A CA 1
ATOM 682 C C . LEU A 1 98 ? -14.751 4.645 24.047 1.00 80.62 98 LEU A C 1
ATOM 684 O O . LEU A 1 98 ? -13.973 4.501 23.105 1.00 80.62 98 LEU A O 1
ATOM 688 N N . LYS A 1 99 ? -16.074 4.524 23.925 1.00 82.62 99 LYS A N 1
ATOM 689 C CA . LYS A 1 99 ? -16.756 4.271 22.659 1.00 82.62 99 LYS A CA 1
ATOM 690 C C . LYS A 1 99 ? -16.531 5.408 21.661 1.00 82.62 99 LYS A C 1
ATOM 692 O O . LYS A 1 99 ? -16.137 5.149 20.529 1.00 82.62 99 LYS A O 1
ATOM 697 N N . GLN A 1 100 ? -16.697 6.660 22.090 1.00 86.62 100 GLN A N 1
ATOM 698 C CA . GLN A 1 100 ? -16.469 7.837 21.251 1.00 86.62 100 GLN A CA 1
ATOM 699 C C . GLN A 1 100 ? -14.997 7.970 20.841 1.00 86.62 100 GLN A C 1
ATOM 701 O O . GLN A 1 100 ? -14.708 8.226 19.673 1.00 86.62 100 GLN A O 1
ATOM 706 N N . ALA A 1 101 ? -14.063 7.726 21.765 1.00 84.31 101 ALA A N 1
ATOM 707 C CA . ALA A 1 101 ? -12.634 7.701 21.461 1.00 84.31 101 ALA A CA 1
ATOM 708 C C . ALA A 1 101 ? -12.271 6.580 20.471 1.00 84.31 101 ALA A C 1
ATOM 710 O O . ALA A 1 101 ? -11.455 6.788 19.575 1.00 84.31 101 ALA A O 1
ATOM 711 N N . GLY A 1 102 ? -12.889 5.402 20.608 1.00 80.50 102 GLY A N 1
ATOM 712 C CA . GLY A 1 102 ? -12.735 4.289 19.672 1.00 80.50 102 GLY A CA 1
ATOM 713 C C . GLY A 1 102 ? -13.254 4.623 18.276 1.00 80.50 102 GLY A C 1
ATOM 714 O O . GLY A 1 102 ? -12.526 4.451 17.301 1.00 80.50 102 GLY A O 1
ATOM 715 N N . ALA A 1 103 ? -14.460 5.188 18.186 1.00 80.94 103 ALA A N 1
ATOM 716 C CA . ALA A 1 103 ? -15.060 5.617 16.926 1.00 80.94 103 ALA A CA 1
ATOM 717 C C . ALA A 1 103 ? -14.214 6.692 16.222 1.00 80.94 103 ALA A C 1
ATOM 719 O O . ALA A 1 103 ? -13.946 6.581 15.026 1.00 80.94 103 ALA A O 1
ATOM 720 N N . GLN A 1 104 ? -13.728 7.691 16.969 1.00 85.81 104 GLN A N 1
ATOM 721 C CA . GLN A 1 104 ? -12.864 8.740 16.427 1.00 85.81 104 GLN A CA 1
ATOM 722 C C . GLN A 1 104 ? -11.525 8.175 15.935 1.00 85.81 104 GLN A C 1
ATOM 724 O O . GLN A 1 104 ? -11.092 8.502 14.832 1.00 85.81 104 GLN A O 1
ATOM 729 N N . GLN A 1 105 ? -10.891 7.287 16.709 1.00 80.94 105 GLN A N 1
ATOM 730 C CA . GLN A 1 105 ? -9.639 6.645 16.302 1.00 80.94 105 GLN A CA 1
ATOM 731 C C . GLN A 1 105 ? -9.832 5.738 15.077 1.00 80.94 105 GLN A C 1
ATOM 733 O O . GLN A 1 105 ? -8.981 5.708 14.190 1.00 80.94 105 GLN A O 1
ATOM 738 N N . ASN A 1 106 ? -10.964 5.036 14.991 1.00 74.62 106 ASN A N 1
ATOM 739 C CA . ASN A 1 106 ? -11.306 4.216 13.833 1.00 74.62 106 ASN A CA 1
ATOM 740 C C . ASN A 1 106 ? -11.501 5.079 12.577 1.00 74.62 106 ASN A C 1
ATOM 742 O O . ASN A 1 106 ? -11.018 4.729 11.504 1.00 74.62 106 ASN A O 1
ATOM 746 N N . GLN A 1 107 ? -12.165 6.231 12.708 1.00 82.19 107 GLN A N 1
ATOM 747 C CA . GLN A 1 107 ? -12.358 7.169 11.602 1.00 82.19 107 GLN A CA 1
ATOM 748 C C . GLN A 1 107 ? -11.031 7.755 11.106 1.00 82.19 107 GLN A C 1
ATOM 750 O O . GLN A 1 107 ? -10.761 7.696 9.910 1.00 82.19 107 GLN A O 1
ATOM 755 N N . GLN A 1 108 ? -10.169 8.216 12.017 1.00 79.38 108 GLN A N 1
ATOM 756 C CA . GLN A 1 108 ? -8.826 8.695 11.667 1.00 79.38 108 GLN A CA 1
ATOM 757 C C . GLN A 1 108 ? -7.997 7.604 10.980 1.00 79.38 108 GLN A C 1
ATOM 759 O O . GLN A 1 108 ? -7.308 7.867 10.000 1.00 79.38 108 GLN A O 1
ATOM 764 N N . GLY A 1 109 ? -8.106 6.356 11.446 1.00 75.38 109 GLY A N 1
ATOM 765 C CA . GLY A 1 109 ? -7.433 5.231 10.807 1.00 75.38 109 GLY A CA 1
ATOM 766 C C . GLY A 1 109 ? -7.928 4.949 9.383 1.00 75.38 109 GLY A C 1
ATOM 767 O O . GLY A 1 109 ? -7.151 4.519 8.536 1.00 75.38 109 GLY A O 1
ATOM 768 N N . LYS A 1 110 ? -9.209 5.198 9.081 1.00 78.69 110 LYS A N 1
ATOM 769 C CA . LYS A 1 110 ? -9.746 5.099 7.709 1.00 78.69 110 LYS A CA 1
ATOM 770 C C . LYS A 1 110 ? -9.212 6.198 6.805 1.00 78.69 110 LYS A C 1
ATOM 772 O O . LYS A 1 110 ? -8.886 5.916 5.657 1.00 78.69 110 LYS A O 1
ATOM 777 N N . GLU A 1 111 ? -9.112 7.417 7.323 1.00 79.81 111 GLU A N 1
ATOM 778 C CA . GLU A 1 111 ? -8.567 8.560 6.588 1.00 79.81 111 GLU A CA 1
ATOM 779 C C . GLU A 1 111 ? -7.090 8.340 6.242 1.00 79.81 111 GLU A C 1
ATOM 781 O O . GLU A 1 111 ? -6.730 8.420 5.073 1.00 79.81 111 GLU A O 1
ATOM 786 N N . GLN A 1 112 ? -6.270 7.949 7.222 1.00 80.31 112 GLN A N 1
ATOM 787 C CA . GLN A 1 112 ? -4.845 7.649 7.021 1.00 80.31 112 GLN A CA 1
ATOM 788 C C . GLN A 1 112 ? -4.623 6.515 6.020 1.00 80.31 112 GLN A C 1
ATOM 790 O O . GLN A 1 112 ? -3.770 6.605 5.139 1.00 80.31 112 GLN A O 1
ATOM 795 N N . GLU A 1 113 ? -5.411 5.442 6.124 1.00 78.06 113 GLU A N 1
ATOM 796 C CA . GLU A 1 113 ? -5.281 4.330 5.190 1.00 78.06 113 GLU A CA 1
ATOM 797 C C . GLU A 1 113 ? -5.699 4.732 3.770 1.00 78.06 113 GLU A C 1
ATOM 799 O O . GLU A 1 113 ? -5.051 4.334 2.805 1.00 78.06 113 GLU A O 1
ATOM 804 N N . ALA A 1 114 ? -6.761 5.531 3.627 1.00 80.56 114 ALA A N 1
ATOM 805 C CA . ALA A 1 114 ? -7.190 6.051 2.333 1.00 80.56 114 ALA A CA 1
ATOM 806 C C . ALA A 1 114 ? -6.139 6.985 1.716 1.00 80.56 114 ALA A C 1
ATOM 808 O O . ALA A 1 114 ? -5.853 6.867 0.527 1.00 80.56 114 ALA A O 1
ATOM 809 N N . GLU A 1 115 ? -5.536 7.866 2.515 1.00 80.75 115 GLU A N 1
ATOM 810 C CA . GLU A 1 115 ? -4.454 8.753 2.083 1.00 80.75 115 GLU A CA 1
ATOM 811 C C . GLU A 1 115 ? -3.251 7.950 1.582 1.00 80.75 115 GLU A C 1
ATOM 813 O O . GLU A 1 115 ? -2.814 8.144 0.448 1.00 80.75 115 GLU A O 1
ATOM 818 N N . GLY A 1 116 ? -2.796 6.965 2.360 1.00 78.88 116 GLY A N 1
ATOM 819 C CA . GLY A 1 116 ? -1.685 6.108 1.955 1.00 78.88 116 GLY A CA 1
ATOM 820 C C . GLY A 1 116 ? -1.994 5.261 0.712 1.00 78.88 116 GLY A C 1
ATOM 821 O O . GLY A 1 116 ? -1.123 5.067 -0.132 1.00 78.88 116 GLY A O 1
ATOM 822 N N . LEU A 1 117 ? -3.239 4.796 0.533 1.00 83.44 117 LEU A N 1
ATOM 823 C CA . LEU A 1 117 ? -3.664 4.109 -0.698 1.00 83.44 117 LEU A CA 1
ATOM 824 C C . LEU A 1 117 ? -3.605 5.034 -1.922 1.00 83.44 117 LEU A C 1
ATOM 826 O O . LEU A 1 117 ? -3.158 4.612 -2.989 1.00 83.44 117 LEU A O 1
ATOM 830 N N . ILE A 1 118 ? -4.053 6.284 -1.777 1.00 85.00 118 ILE A N 1
ATOM 831 C CA . ILE A 1 118 ? -4.002 7.289 -2.847 1.00 85.00 118 ILE A CA 1
ATOM 832 C C . ILE A 1 118 ? -2.550 7.629 -3.184 1.00 85.00 118 ILE A C 1
ATOM 834 O O . ILE A 1 118 ? -2.209 7.718 -4.365 1.00 85.00 118 ILE A O 1
ATOM 838 N N . GLN A 1 119 ? -1.699 7.791 -2.170 1.00 81.75 119 GLN A N 1
ATOM 839 C CA . GLN A 1 119 ? -0.290 8.109 -2.357 1.00 81.75 119 GLN A CA 1
ATOM 840 C C . GLN A 1 119 ? 0.450 6.973 -3.071 1.00 81.75 119 GLN A C 1
ATOM 842 O O . GLN A 1 119 ? 1.049 7.224 -4.113 1.00 81.75 119 GLN A O 1
ATOM 847 N N . ASP A 1 120 ? 0.318 5.725 -2.612 1.00 79.88 120 ASP A N 1
ATOM 848 C CA . ASP A 1 120 ? 0.940 4.562 -3.264 1.00 79.88 120 ASP A CA 1
ATOM 849 C C . ASP A 1 120 ? 0.451 4.367 -4.707 1.00 79.88 120 ASP A C 1
ATOM 851 O O . ASP A 1 120 ? 1.226 4.006 -5.595 1.00 79.88 120 ASP A O 1
ATOM 855 N N . TYR A 1 121 ? -0.835 4.620 -4.973 1.00 83.25 121 TYR A N 1
ATOM 856 C CA . TYR A 1 121 ? -1.377 4.556 -6.330 1.00 83.25 121 TYR A CA 1
ATOM 857 C C . TYR A 1 121 ? -0.804 5.666 -7.221 1.00 83.25 121 TYR A C 1
ATOM 859 O O . TYR A 1 121 ? -0.383 5.408 -8.352 1.00 83.25 121 TYR A O 1
ATOM 867 N N . GLY A 1 122 ? -0.750 6.898 -6.707 1.00 81.50 122 GLY A N 1
ATOM 868 C CA . GLY A 1 122 ? -0.183 8.051 -7.401 1.00 81.50 122 GLY A CA 1
ATOM 869 C C . GLY A 1 122 ? 1.309 7.888 -7.691 1.00 81.50 122 GLY A C 1
ATOM 870 O O . GLY A 1 122 ? 1.743 8.102 -8.826 1.00 81.50 122 GLY A O 1
ATOM 871 N N . ASP A 1 123 ? 2.082 7.445 -6.701 1.00 81.62 123 ASP A N 1
ATOM 872 C CA . ASP A 1 123 ? 3.507 7.141 -6.835 1.00 81.62 123 ASP A CA 1
ATOM 873 C C . ASP A 1 123 ? 3.738 5.948 -7.770 1.00 81.62 123 ASP A C 1
ATOM 875 O O . ASP A 1 123 ? 4.659 5.983 -8.590 1.00 81.62 123 ASP A O 1
ATOM 879 N N . GLY A 1 124 ? 2.853 4.947 -7.752 1.00 79.62 124 GLY A N 1
ATOM 880 C CA . GLY A 1 124 ? 2.826 3.851 -8.718 1.00 79.62 124 GLY A CA 1
ATOM 881 C C . GLY A 1 124 ? 2.650 4.337 -10.163 1.00 79.62 124 GLY A C 1
ATOM 882 O O . GLY A 1 124 ? 3.425 3.984 -11.054 1.00 79.62 124 GLY A O 1
ATOM 883 N N . ILE A 1 125 ? 1.679 5.212 -10.429 1.00 81.06 125 ILE A N 1
ATOM 884 C CA . ILE A 1 125 ? 1.486 5.782 -11.773 1.00 81.06 125 ILE A CA 1
ATOM 885 C C . ILE A 1 125 ? 2.695 6.630 -12.179 1.00 81.06 125 ILE A C 1
ATOM 887 O O . ILE A 1 125 ? 3.246 6.464 -13.273 1.00 81.06 125 ILE A O 1
ATOM 891 N N . LYS A 1 126 ? 3.136 7.527 -11.294 1.00 78.56 126 LYS A N 1
ATOM 892 C CA . LYS A 1 126 ? 4.251 8.442 -11.552 1.00 78.56 126 LYS A CA 1
ATOM 893 C C . LYS A 1 126 ? 5.555 7.687 -11.802 1.00 78.56 126 LYS A C 1
ATOM 895 O O . LYS A 1 126 ? 6.286 8.028 -12.732 1.00 78.56 126 LYS A O 1
ATOM 900 N N . GLY A 1 127 ? 5.833 6.651 -11.016 1.00 81.12 127 GLY A N 1
ATOM 901 C CA . GLY A 1 127 ? 7.013 5.803 -11.145 1.00 81.12 127 GLY A CA 1
ATOM 902 C C . GLY A 1 127 ? 7.009 4.969 -12.426 1.00 81.12 127 GLY A C 1
ATOM 903 O O . GLY A 1 127 ? 8.046 4.869 -13.079 1.00 81.12 127 GLY A O 1
ATOM 904 N N . ARG A 1 128 ? 5.848 4.455 -12.859 1.00 79.62 128 ARG A N 1
ATOM 905 C CA . ARG A 1 128 ? 5.719 3.749 -14.146 1.00 79.62 128 ARG A CA 1
ATOM 906 C C . ARG A 1 128 ? 6.016 4.670 -15.327 1.00 79.62 128 ARG A C 1
ATOM 908 O O . ARG A 1 128 ? 6.831 4.329 -16.181 1.00 79.62 128 ARG A O 1
ATOM 915 N N . VAL A 1 129 ? 5.394 5.850 -15.364 1.00 84.38 129 VAL A N 1
ATOM 916 C CA . VAL A 1 129 ? 5.606 6.820 -16.453 1.00 84.38 129 VAL A CA 1
ATOM 917 C C . VAL A 1 129 ? 7.046 7.334 -16.446 1.00 84.38 129 VAL A C 1
ATOM 919 O O . VAL A 1 129 ? 7.715 7.314 -17.477 1.00 84.38 129 VAL A O 1
ATOM 922 N N . GLY A 1 130 ? 7.546 7.747 -15.279 1.00 78.19 130 GLY A N 1
ATOM 923 C CA . GLY A 1 130 ? 8.906 8.258 -15.125 1.00 78.19 130 GLY A CA 1
ATOM 924 C C . GLY A 1 130 ? 9.976 7.217 -15.454 1.00 78.19 130 GLY A C 1
ATOM 925 O O . GLY A 1 130 ? 10.943 7.546 -16.135 1.00 78.19 130 GLY A O 1
ATOM 926 N N . GLY A 1 131 ? 9.791 5.965 -15.030 1.00 75.56 131 GLY A N 1
ATOM 927 C CA . GLY A 1 131 ? 10.710 4.864 -15.322 1.00 75.56 131 GLY A CA 1
ATOM 928 C C . GLY A 1 131 ? 10.724 4.474 -16.801 1.00 75.56 131 GLY A C 1
ATOM 929 O O . GLY A 1 131 ? 11.793 4.269 -17.365 1.00 75.56 131 GLY A O 1
ATOM 930 N N . ALA A 1 132 ? 9.569 4.452 -17.472 1.00 80.81 132 ALA A N 1
ATOM 931 C CA . ALA A 1 132 ? 9.510 4.158 -18.904 1.00 80.81 132 ALA A CA 1
ATOM 932 C C . ALA A 1 132 ? 10.186 5.253 -19.749 1.00 80.81 132 ALA A C 1
ATOM 934 O O . ALA A 1 132 ? 11.014 4.955 -20.609 1.00 80.81 132 ALA A O 1
ATOM 935 N N . VAL A 1 133 ? 9.869 6.526 -19.480 1.00 82.88 133 VAL A N 1
ATOM 936 C CA . VAL A 1 133 ? 10.461 7.663 -20.204 1.00 82.88 133 VAL A CA 1
ATOM 937 C C . VAL A 1 133 ? 11.952 7.788 -19.889 1.00 82.88 133 VAL A C 1
ATOM 939 O O . VAL A 1 133 ? 12.762 7.927 -20.802 1.00 82.88 133 VAL A O 1
ATOM 942 N N . GLY A 1 134 ? 12.326 7.698 -18.610 1.00 74.81 134 GLY A N 1
ATOM 943 C CA . GLY A 1 134 ? 13.718 7.765 -18.174 1.00 74.81 134 GLY A CA 1
ATOM 944 C C . GLY A 1 134 ? 14.559 6.620 -18.732 1.00 74.81 134 GLY A C 1
ATOM 945 O O . GLY A 1 134 ? 15.651 6.865 -19.234 1.00 74.81 134 GLY A O 1
ATOM 946 N N . GLY A 1 135 ? 14.030 5.393 -18.726 1.00 76.38 135 GLY A N 1
ATOM 947 C CA . GLY A 1 135 ? 14.701 4.222 -19.292 1.00 76.38 135 GLY A CA 1
ATOM 948 C C . GLY A 1 135 ? 14.906 4.337 -20.802 1.00 76.38 135 GLY A C 1
ATOM 949 O O . GLY A 1 135 ? 15.991 4.039 -21.292 1.00 76.38 135 GLY A O 1
ATOM 950 N N . ALA A 1 136 ? 13.915 4.851 -21.539 1.00 77.62 136 ALA A N 1
ATOM 951 C CA . ALA A 1 136 ? 14.059 5.099 -22.973 1.00 77.62 136 ALA A CA 1
ATOM 952 C C . ALA A 1 136 ? 15.157 6.133 -23.268 1.00 77.62 136 ALA A C 1
ATOM 954 O O . ALA A 1 136 ? 15.985 5.920 -24.151 1.00 77.62 136 ALA A O 1
ATOM 955 N N . VAL A 1 137 ? 15.198 7.235 -22.511 1.00 80.69 137 VAL A N 1
ATOM 956 C CA . VAL A 1 137 ? 16.239 8.263 -22.662 1.00 80.69 137 VAL A CA 1
ATOM 957 C C . VAL A 1 137 ? 17.621 7.711 -22.294 1.00 80.69 137 VAL A C 1
ATOM 959 O O . VAL A 1 137 ? 18.567 7.916 -23.049 1.00 80.69 137 VAL A O 1
ATOM 962 N N . ALA A 1 138 ? 17.743 6.973 -21.189 1.00 77.62 138 ALA A N 1
ATOM 963 C CA . ALA A 1 138 ? 18.999 6.352 -20.765 1.00 77.62 138 ALA A CA 1
ATOM 964 C C . ALA A 1 138 ? 19.520 5.334 -21.793 1.00 77.62 138 ALA A C 1
ATOM 966 O O . ALA A 1 138 ? 20.697 5.368 -22.149 1.00 77.62 138 ALA A O 1
ATOM 967 N N . GLY A 1 139 ? 18.631 4.507 -22.354 1.00 76.25 139 GLY A N 1
ATOM 968 C CA . GLY A 1 139 ? 18.969 3.563 -23.418 1.00 76.25 139 GLY A CA 1
ATOM 969 C C . GLY A 1 139 ? 19.445 4.256 -24.700 1.00 76.25 139 GLY A C 1
ATOM 970 O O . GLY A 1 139 ? 20.407 3.806 -25.321 1.00 76.25 139 GLY A O 1
ATOM 971 N N . ILE A 1 140 ? 18.841 5.397 -25.065 1.00 83.25 140 ILE A N 1
ATOM 972 C CA . ILE A 1 140 ? 19.308 6.235 -26.187 1.00 83.25 140 ILE A CA 1
ATOM 973 C C . ILE A 1 140 ? 20.707 6.801 -25.906 1.00 83.25 140 ILE A C 1
ATOM 975 O O . ILE A 1 140 ? 21.539 6.865 -26.810 1.00 83.25 140 ILE A O 1
ATOM 979 N N . LEU A 1 141 ? 20.975 7.199 -24.662 1.00 87.88 141 LEU A N 1
ATOM 980 C CA . LEU A 1 141 ? 22.274 7.720 -24.228 1.00 87.88 141 LEU A CA 1
ATOM 981 C C . LEU A 1 141 ? 23.326 6.619 -23.995 1.00 87.88 141 LEU A C 1
ATOM 983 O O . LEU A 1 141 ? 24.497 6.936 -23.791 1.00 87.88 141 LEU A O 1
ATOM 987 N N . GLY A 1 142 ? 22.938 5.342 -24.054 1.00 85.50 142 GLY A N 1
ATOM 988 C CA . GLY A 1 142 ? 23.817 4.196 -23.814 1.00 85.50 142 GLY A CA 1
ATOM 989 C C . GLY A 1 142 ? 24.183 3.976 -22.342 1.00 85.50 142 GLY A C 1
ATOM 990 O O . GLY A 1 142 ? 25.119 3.226 -22.058 1.00 85.50 142 GLY A O 1
ATOM 991 N N . ASP A 1 143 ? 23.463 4.607 -21.413 1.00 88.75 143 ASP A N 1
ATOM 992 C CA . ASP A 1 143 ? 23.682 4.494 -19.972 1.00 88.75 143 ASP A CA 1
ATOM 993 C C . ASP A 1 143 ? 22.892 3.306 -19.407 1.00 88.75 143 ASP A C 1
ATOM 995 O O . ASP A 1 143 ? 21.711 3.403 -19.065 1.00 88.75 143 ASP A O 1
ATOM 999 N N . LYS A 1 144 ? 23.557 2.149 -19.347 1.00 86.62 144 LYS A N 1
ATOM 1000 C CA . LYS A 1 144 ? 22.943 0.898 -18.883 1.00 86.62 144 LYS A CA 1
ATOM 1001 C C . LYS A 1 144 ? 22.633 0.894 -17.389 1.00 86.62 144 LYS A C 1
ATOM 1003 O O . LYS A 1 144 ? 21.701 0.202 -16.980 1.00 86.62 144 LYS A O 1
ATOM 1008 N N . ASP A 1 145 ? 23.405 1.622 -16.588 1.00 87.94 145 ASP A N 1
ATOM 1009 C CA . ASP A 1 145 ? 23.185 1.703 -15.145 1.00 87.94 145 ASP A CA 1
ATOM 1010 C C . ASP A 1 145 ? 21.908 2.501 -14.857 1.00 87.94 145 ASP A C 1
ATOM 1012 O O . ASP A 1 145 ? 21.055 2.066 -14.076 1.00 87.94 145 ASP A O 1
ATOM 1016 N N . GLU A 1 146 ? 21.715 3.621 -15.558 1.00 80.94 146 GLU A N 1
ATOM 1017 C CA . GLU A 1 146 ? 20.497 4.418 -15.430 1.00 80.94 146 GLU A CA 1
ATOM 1018 C C . GLU A 1 146 ? 19.281 3.712 -16.053 1.00 80.94 146 GLU A C 1
ATOM 1020 O O . GLU A 1 146 ? 18.194 3.743 -15.476 1.00 80.94 146 GLU A O 1
ATOM 1025 N N . GLU A 1 147 ? 19.447 2.991 -17.169 1.00 78.06 147 GLU A N 1
ATOM 1026 C CA . GLU A 1 147 ? 18.386 2.149 -17.741 1.00 78.06 147 GLU A CA 1
ATOM 1027 C C . GLU A 1 147 ? 17.919 1.076 -16.741 1.00 78.06 147 GLU A C 1
ATOM 1029 O O . GLU A 1 147 ? 16.715 0.920 -16.510 1.00 78.06 147 GLU A O 1
ATOM 1034 N N . ALA A 1 148 ? 18.856 0.377 -16.090 1.00 86.12 148 ALA A N 1
ATOM 1035 C CA . ALA A 1 148 ? 18.547 -0.634 -15.081 1.00 86.12 148 ALA A CA 1
ATOM 1036 C C . ALA A 1 148 ? 17.818 -0.029 -13.873 1.00 86.12 148 ALA A C 1
ATOM 1038 O O . ALA A 1 148 ? 16.811 -0.575 -13.416 1.00 86.12 148 ALA A O 1
ATOM 1039 N N . ARG A 1 149 ? 18.269 1.137 -13.398 1.00 86.12 149 ARG A N 1
ATOM 1040 C CA . ARG A 1 149 ? 17.623 1.861 -12.298 1.00 86.12 149 ARG A CA 1
ATOM 1041 C C . ARG A 1 149 ? 16.208 2.316 -12.655 1.00 86.12 149 ARG A C 1
ATOM 1043 O O . ARG A 1 149 ? 15.301 2.268 -11.822 1.00 86.12 149 ARG A O 1
ATOM 1050 N N . MET A 1 150 ? 16.002 2.789 -13.879 1.00 85.81 150 MET A N 1
ATOM 1051 C CA . MET A 1 150 ? 14.694 3.239 -14.353 1.00 85.81 150 MET A CA 1
ATOM 1052 C C . MET A 1 150 ? 13.725 2.072 -14.542 1.00 85.81 150 MET A C 1
ATOM 1054 O O . MET A 1 150 ? 12.546 2.196 -14.202 1.00 85.81 150 MET A O 1
ATOM 1058 N N . LYS A 1 151 ? 14.231 0.919 -14.990 1.00 85.25 151 LYS A N 1
ATOM 1059 C CA . LYS A 1 151 ? 13.475 -0.332 -15.028 1.00 85.25 151 LYS A CA 1
ATOM 1060 C C . LYS A 1 151 ? 13.064 -0.786 -13.629 1.00 85.25 151 LYS A C 1
ATOM 1062 O O . LYS A 1 151 ? 11.897 -1.087 -13.411 1.00 85.25 151 LYS A O 1
ATOM 1067 N N . GLU A 1 152 ? 13.981 -0.742 -12.666 1.00 86.81 152 GLU A N 1
ATOM 1068 C CA . GLU A 1 152 ? 13.668 -1.060 -11.272 1.00 86.81 152 GLU A CA 1
ATOM 1069 C C . GLU A 1 152 ? 12.572 -0.136 -10.716 1.00 86.81 152 GLU A C 1
ATOM 1071 O O . GLU A 1 152 ? 11.597 -0.615 -10.140 1.00 86.81 152 GLU A O 1
ATOM 1076 N N . LYS A 1 153 ? 12.668 1.182 -10.947 1.00 85.62 153 LYS A N 1
ATOM 1077 C CA . LYS A 1 153 ? 11.622 2.143 -10.550 1.00 85.62 153 LYS A CA 1
ATOM 1078 C C . LYS A 1 153 ? 10.271 1.822 -11.180 1.00 85.62 153 LYS A C 1
ATOM 1080 O O . LYS A 1 153 ? 9.256 1.869 -10.492 1.00 85.62 153 LYS A O 1
ATOM 1085 N N . HIS A 1 154 ? 10.253 1.511 -12.473 1.00 87.69 154 HIS A N 1
ATOM 1086 C CA . HIS A 1 154 ? 9.032 1.121 -13.171 1.00 87.69 154 HIS A CA 1
ATOM 1087 C C . HIS A 1 154 ? 8.399 -0.127 -12.532 1.00 87.69 154 HIS A C 1
ATOM 1089 O O . HIS A 1 154 ? 7.190 -0.162 -12.288 1.00 87.69 154 HIS A O 1
ATOM 1095 N N . ASP A 1 155 ? 9.213 -1.132 -12.222 1.00 86.81 155 ASP A N 1
ATOM 1096 C CA . ASP A 1 155 ? 8.759 -2.420 -11.707 1.00 86.81 155 ASP A CA 1
ATOM 1097 C C . ASP A 1 155 ? 8.305 -2.347 -10.236 1.00 86.81 155 ASP A C 1
ATOM 1099 O O . ASP A 1 155 ? 7.276 -2.931 -9.864 1.00 86.81 155 ASP A O 1
ATOM 1103 N N . GLN A 1 156 ? 8.996 -1.553 -9.410 1.00 84.88 156 GLN A N 1
ATOM 1104 C CA . GLN A 1 156 ? 8.547 -1.198 -8.059 1.00 84.88 156 GLN A CA 1
ATOM 1105 C C . GLN A 1 156 ? 7.200 -0.472 -8.110 1.00 84.88 156 GLN A C 1
ATOM 1107 O O . GLN A 1 156 ? 6.268 -0.841 -7.399 1.00 84.88 156 GLN A O 1
ATOM 1112 N N . ALA A 1 157 ? 7.052 0.496 -9.013 1.00 83.88 157 ALA A N 1
ATOM 1113 C CA . ALA A 1 157 ? 5.831 1.277 -9.153 1.00 83.88 157 ALA A CA 1
ATOM 1114 C C . ALA A 1 157 ? 4.634 0.423 -9.622 1.00 83.88 157 ALA A C 1
ATOM 1116 O O . ALA A 1 157 ? 3.516 0.572 -9.125 1.00 83.88 157 ALA A O 1
ATOM 1117 N N . LYS A 1 158 ? 4.874 -0.551 -10.512 1.00 88.38 158 LYS A N 1
ATOM 1118 C CA . LYS A 1 158 ? 3.878 -1.568 -10.893 1.00 88.38 158 LYS A CA 1
ATOM 1119 C C . LYS A 1 158 ? 3.468 -2.436 -9.698 1.00 88.38 158 LYS A C 1
ATOM 1121 O O . LYS A 1 158 ? 2.295 -2.767 -9.545 1.00 88.38 158 LYS A O 1
ATOM 1126 N N . THR A 1 159 ? 4.425 -2.785 -8.841 1.00 86.31 159 THR A N 1
ATOM 1127 C CA . THR A 1 159 ? 4.175 -3.560 -7.618 1.00 86.31 159 THR A CA 1
ATOM 1128 C C . THR A 1 159 ? 3.364 -2.759 -6.593 1.00 86.31 159 THR A C 1
ATOM 1130 O O . THR A 1 159 ? 2.408 -3.299 -6.041 1.00 86.31 159 THR A O 1
ATOM 1133 N N . ALA A 1 160 ? 3.677 -1.475 -6.389 1.00 83.19 160 ALA A N 1
ATOM 1134 C CA . ALA A 1 160 ? 2.922 -0.576 -5.511 1.00 83.19 160 ALA A CA 1
ATOM 1135 C C . ALA A 1 160 ? 1.450 -0.469 -5.941 1.00 83.19 160 ALA A C 1
ATOM 1137 O O . ALA A 1 160 ? 0.545 -0.702 -5.137 1.00 83.19 160 ALA A O 1
ATOM 1138 N N . GLN A 1 161 ? 1.211 -0.228 -7.238 1.00 83.38 161 GLN A N 1
ATOM 1139 C CA . GLN A 1 161 ? -0.136 -0.159 -7.807 1.00 83.38 161 GLN A CA 1
ATOM 1140 C C . GLN A 1 161 ? -0.942 -1.436 -7.517 1.00 83.38 161 GLN A C 1
ATOM 1142 O O . GLN A 1 161 ? -2.080 -1.366 -7.059 1.00 83.38 161 GLN A O 1
ATOM 1147 N N . ARG A 1 162 ? -0.345 -2.614 -7.718 1.00 82.06 162 ARG A N 1
ATOM 1148 C CA . ARG A 1 162 ? -1.015 -3.895 -7.439 1.00 82.06 162 ARG A CA 1
ATOM 1149 C C . ARG A 1 162 ? -1.283 -4.124 -5.965 1.00 82.06 162 ARG A C 1
ATOM 1151 O O . ARG A 1 162 ? -2.296 -4.718 -5.610 1.00 82.06 162 ARG A O 1
ATOM 1158 N N . GLY A 1 163 ? -0.398 -3.635 -5.103 1.00 82.56 163 GLY A N 1
ATOM 1159 C CA . GLY A 1 163 ? -0.606 -3.656 -3.661 1.00 82.56 163 GLY A CA 1
ATOM 1160 C C . GLY A 1 163 ? -1.830 -2.849 -3.241 1.00 82.56 163 GLY A C 1
ATOM 1161 O O . GLY A 1 163 ? -2.500 -3.219 -2.281 1.00 82.56 163 GLY A O 1
ATOM 1162 N N . VAL A 1 164 ? -2.136 -1.757 -3.946 1.00 85.62 164 VAL A N 1
ATOM 1163 C CA . VAL A 1 164 ? -3.377 -0.985 -3.764 1.00 85.62 164 VAL A CA 1
ATOM 1164 C C . VAL A 1 164 ? -4.578 -1.761 -4.305 1.00 85.62 164 VAL A C 1
ATOM 1166 O O . VAL A 1 164 ? -5.556 -1.935 -3.583 1.00 85.62 164 VAL A O 1
ATOM 1169 N N . GLU A 1 165 ? -4.497 -2.276 -5.534 1.00 80.69 165 GLU A N 1
ATOM 1170 C CA . GLU A 1 165 ? -5.585 -3.044 -6.163 1.00 80.69 165 GLU A CA 1
ATOM 1171 C C . GLU A 1 165 ? -6.002 -4.260 -5.319 1.00 80.69 165 GLU A C 1
ATOM 1173 O O . GLU A 1 165 ? -7.191 -4.466 -5.079 1.00 80.69 165 GLU A O 1
ATOM 1178 N N . ALA A 1 166 ? -5.035 -5.021 -4.800 1.00 81.44 166 ALA A N 1
ATOM 1179 C CA . ALA A 1 166 ? -5.287 -6.166 -3.927 1.00 81.44 166 ALA A CA 1
ATOM 1180 C C . ALA A 1 166 ? -6.034 -5.776 -2.638 1.00 81.44 166 ALA A C 1
ATOM 1182 O O . ALA A 1 166 ? -6.945 -6.489 -2.211 1.00 81.44 166 ALA A O 1
ATOM 1183 N N . ASP A 1 167 ? -5.687 -4.638 -2.031 1.00 79.56 167 ASP A N 1
ATOM 1184 C CA . ASP A 1 167 ? -6.350 -4.172 -0.811 1.00 79.56 167 ASP A CA 1
ATOM 1185 C C . ASP A 1 167 ? -7.759 -3.635 -1.093 1.00 79.56 167 ASP A C 1
ATOM 1187 O O . ASP A 1 167 ? -8.664 -3.841 -0.282 1.00 79.56 167 ASP A O 1
ATOM 1191 N N . LEU A 1 168 ? -7.981 -3.011 -2.254 1.00 80.19 168 LEU A N 1
ATOM 1192 C CA . LEU A 1 168 ? -9.313 -2.577 -2.682 1.00 80.19 168 LEU A CA 1
ATOM 1193 C C . LEU A 1 168 ? -10.241 -3.770 -2.940 1.00 80.19 168 LEU A C 1
ATOM 1195 O O . LEU A 1 168 ? -11.369 -3.767 -2.450 1.00 80.19 168 LEU A O 1
ATOM 1199 N N . ILE A 1 169 ? -9.761 -4.803 -3.642 1.00 80.12 169 ILE A N 1
ATOM 1200 C CA . ILE A 1 169 ? -10.527 -6.038 -3.886 1.00 80.12 169 ILE A CA 1
ATOM 1201 C C . ILE A 1 169 ? -10.900 -6.692 -2.556 1.00 80.12 169 ILE A C 1
ATOM 1203 O O . ILE A 1 169 ? -12.071 -6.956 -2.300 1.00 80.12 169 ILE A O 1
ATOM 1207 N N . LYS A 1 170 ? -9.926 -6.865 -1.655 1.00 79.81 170 LYS A N 1
ATOM 1208 C CA . LYS A 1 170 ? -10.166 -7.459 -0.336 1.00 79.81 170 LYS A CA 1
ATOM 1209 C C . LYS A 1 170 ? -11.218 -6.692 0.474 1.00 79.81 170 LYS A C 1
ATOM 1211 O O . LYS A 1 170 ? -12.011 -7.310 1.185 1.00 79.81 170 LYS A O 1
ATOM 1216 N N . LYS A 1 171 ? -11.222 -5.356 0.400 1.00 76.50 171 LYS A N 1
ATOM 1217 C CA . LYS A 1 171 ? -12.239 -4.521 1.060 1.00 76.50 171 LYS A CA 1
ATOM 1218 C C . LYS A 1 171 ? -13.609 -4.685 0.416 1.00 76.50 171 LYS A C 1
ATOM 1220 O O . LYS A 1 171 ? -14.574 -4.883 1.147 1.00 76.50 171 LYS A O 1
ATOM 1225 N N . ALA A 1 172 ? -13.682 -4.663 -0.912 1.00 74.19 172 ALA A N 1
ATOM 1226 C CA . ALA A 1 172 ? -14.927 -4.870 -1.645 1.00 74.19 172 ALA A CA 1
ATOM 1227 C C . ALA A 1 172 ? -15.551 -6.240 -1.322 1.00 74.19 172 ALA A C 1
ATOM 1229 O O . ALA A 1 172 ? -16.737 -6.313 -1.010 1.00 74.19 172 ALA A O 1
ATOM 1230 N N . ASP A 1 173 ? -14.742 -7.302 -1.283 1.00 72.44 173 ASP A N 1
ATOM 1231 C CA . ASP A 1 173 ? -15.190 -8.647 -0.904 1.00 72.44 173 ASP A CA 1
ATOM 1232 C C . ASP A 1 173 ? -15.691 -8.693 0.548 1.00 72.44 173 ASP A C 1
ATOM 1234 O O . ASP A 1 173 ? -16.731 -9.285 0.847 1.00 72.44 173 ASP A O 1
ATOM 1238 N N . ALA A 1 174 ? -14.977 -8.038 1.473 1.00 73.69 174 ALA A N 1
ATOM 1239 C CA . ALA A 1 174 ? -15.381 -7.962 2.875 1.00 73.69 174 ALA A CA 1
ATOM 1240 C C . ALA A 1 174 ? -16.686 -7.170 3.070 1.00 73.69 174 ALA A C 1
ATOM 1242 O O . ALA A 1 174 ? -17.486 -7.511 3.944 1.00 73.69 174 ALA A O 1
ATOM 1243 N N . GLU A 1 175 ? -16.912 -6.120 2.281 1.00 73.25 175 GLU A N 1
ATOM 1244 C CA . GLU A 1 175 ? -18.156 -5.348 2.283 1.00 73.25 175 GLU A CA 1
ATOM 1245 C C . GLU A 1 175 ? -19.318 -6.143 1.685 1.00 73.25 175 GLU A C 1
ATOM 1247 O O . GLU A 1 175 ? -20.379 -6.209 2.307 1.00 73.25 175 GLU A O 1
ATOM 1252 N N . ALA A 1 176 ? -19.110 -6.814 0.550 1.00 72.44 176 ALA A N 1
ATOM 1253 C CA . ALA A 1 176 ? -20.107 -7.690 -0.062 1.00 72.44 176 ALA A CA 1
ATOM 1254 C C . ALA A 1 176 ? -20.536 -8.810 0.904 1.00 72.44 176 ALA A C 1
ATOM 1256 O O . ALA A 1 176 ? -21.727 -9.009 1.143 1.00 72.44 176 ALA A O 1
ATOM 1257 N N . ALA A 1 177 ? -19.575 -9.460 1.569 1.00 73.69 177 ALA A N 1
ATOM 1258 C CA . ALA A 1 177 ? -19.849 -10.498 2.563 1.00 73.69 177 ALA A CA 1
ATOM 1259 C C . ALA A 1 177 ? -20.572 -9.976 3.822 1.00 73.69 177 ALA A C 1
ATOM 1261 O O . ALA A 1 177 ? -21.233 -10.749 4.519 1.00 73.69 177 ALA A O 1
ATOM 1262 N N . ARG A 1 178 ? -20.435 -8.684 4.155 1.00 73.00 178 ARG A N 1
ATOM 1263 C CA . ARG A 1 178 ? -21.208 -8.045 5.235 1.00 73.00 178 ARG A CA 1
ATOM 1264 C C . ARG A 1 178 ? -22.638 -7.742 4.802 1.00 73.00 178 ARG A C 1
ATOM 1266 O O . ARG A 1 178 ? -23.537 -7.926 5.612 1.00 73.00 178 ARG A O 1
ATOM 1273 N N . GLN A 1 179 ? -22.842 -7.303 3.560 1.00 68.56 179 GLN A N 1
ATOM 1274 C CA . GLN A 1 179 ? -24.171 -7.010 3.016 1.00 68.56 179 GLN A CA 1
ATOM 1275 C C . GLN A 1 179 ? -25.020 -8.272 2.840 1.00 68.56 179 GLN A C 1
ATOM 1277 O O . GLN A 1 179 ? -26.215 -8.225 3.087 1.00 68.56 179 GLN A O 1
ATOM 1282 N N . GLU A 1 180 ? -24.413 -9.407 2.489 1.00 68.19 180 GLU A N 1
ATOM 1283 C CA . GLU A 1 180 ? -25.126 -10.691 2.385 1.00 68.19 180 GLU A CA 1
ATOM 1284 C C . GLU A 1 180 ? -25.606 -11.230 3.749 1.00 68.19 180 GLU A C 1
ATOM 1286 O O . GLU A 1 180 ? -26.533 -12.032 3.822 1.00 68.19 180 GLU A O 1
ATOM 1291 N N . LYS A 1 181 ? -24.974 -10.796 4.849 1.00 61.31 181 LYS A N 1
ATOM 1292 C CA . LYS A 1 181 ? -25.283 -11.239 6.220 1.00 61.31 181 LYS A CA 1
ATOM 1293 C C . LYS A 1 181 ? -26.207 -10.290 6.995 1.00 61.31 181 LYS A C 1
ATOM 1295 O O . LYS A 1 181 ? -26.517 -10.601 8.147 1.00 61.31 181 LYS A O 1
ATOM 1300 N N . ALA A 1 182 ? -26.573 -9.148 6.413 1.00 52.47 182 ALA A N 1
ATOM 1301 C CA . ALA A 1 182 ? -27.440 -8.131 7.011 1.00 52.47 182 ALA A CA 1
ATOM 1302 C C . ALA A 1 182 ? -28.887 -8.290 6.527 1.00 52.47 182 ALA A C 1
ATOM 1304 O O . ALA A 1 182 ? -29.795 -8.080 7.362 1.00 52.47 182 ALA A O 1
#

pLDDT: mean 70.25, std 18.06, range [28.61, 89.19]

Secondary structure (DSSP, 8-state):
------HHHHHHHTTS----SSSTTT---HHHHHHHHHHHHHHHHHHHHHH-EEEETTEEEETTEEEEPPHHHHHHHHHHHHHHHHHHHHHHHT-HHHHHHHHHHHHHHHHHHHHHHHHHHHHHHHHHHHHHHHHHHHHHHT-HHHHHHHHHHHHHHHHHHHHHHHHHHHHHHHHHHHHTT-

Radius of gyration: 21.93 Å; chains: 1; bounding box: 61×26×72 Å

Foldseek 3Di:
DDDPPDPVVVVVVPPPDDDDPPPVVPPDDPVVVVVVVVVVVVVVVVVVQQLPWDDDQQWIQTPLGIAGFQVLLNQLVVLLVQLVVQLVVCVVVVNPPSNVSSVVSNVSSVVSNVVSLVVLLVQLVVQLVQLVVQLVVCVVVVNVVSNVVSSNSNSNSSRSNSVSVVVVVVVVVVVVVVVVVD

InterPro domains:
  IPR036629 YjbJ superfamily [SSF69047] (73-120)